Protein 1JNI (pdb70)

InterPro domains:
  IPR005591 Nitrate reductase cytochrome c-type subunit NapB [PF03892] (36-144)
  IPR005591 Nitrate reductase cytochrome c-type subunit NapB [PIRSF006105] (7-149)
  IPR005591 Nitrate reductase cytochrome c-type subunit NapB [PTHR38604] (4-149)
  IPR036280 Multiheme cytochrome superfamily [SSF48695] (39-147)

Organism: Haemophilus influenzae (strain ATCC 51907 / DSM 11121 / KW20 / Rd) (NCBI:txid71421)

B-factor: mean 26.85, std 13.95, range [12.39, 104.83]

CATH classification: 1.10.1130.10

Nearest PDB structures (foldseek):
  1jni-assembly1_A  TM=1.016E+00  e=2.115E-12  Haemophilus influenzae
  1ogy-assembly7_N  TM=7.960E-01  e=7.800E-04  Cereibacter sphaeroides

Radius of gyration: 11.8 Å; Cα contacts (8 Å, |Δi|>4): 67; chains: 1; bounding box: 32×24×25 Å

Secondary structure (P-SEA, 3-state):
cccccccccccccccccccccccccccccccccccccccccccccccccccccccccccccc

Foldseek 3Di:
DPDADPDDPVPFDADDPGGRVCCAQDPVRPVVNVHHHDDQVCAADPVSPGVPVGPVVVPHHD

Structure (mmCIF, N/CA/C/O backbone):
data_1JNI
#
_entry.id   1JNI
#
_cell.length_a   78.752
_cell.length_b   78.752
_cell.length_c   29.047
_cell.angle_alpha   90.00
_cell.angle_beta   90.00
_cell.angle_gamma   90.00
#
_symmetry.space_group_name_H-M   'P 4 21 2'
#
loop_
_entity.id
_entity.type
_entity.pdbx_description
1 polymer 'DIHEME CYTOCHROME C NAPB'
2 non-polymer 'HEME C'
3 water water
#
loop_
_atom_site.group_PDB
_atom_site.id
_atom_site.type_symbol
_atom_site.label_atom_id
_atom_site.label_alt_id
_atom_site.label_comp_id
_atom_site.label_asym_id
_atom_site.label_entity_id
_atom_site.label_seq_id
_atom_site.pdbx_PDB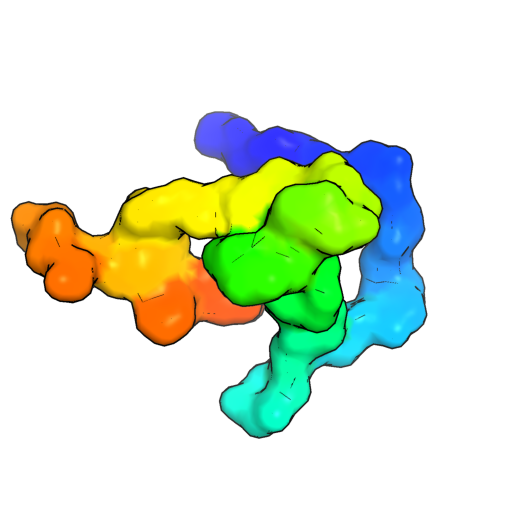_ins_code
_atom_site.Cartn_x
_atom_site.Cartn_y
_atom_site.Cartn_z
_atom_site.occupancy
_atom_site.B_iso_or_equiv
_atom_site.auth_seq_id
_atom_site.auth_comp_id
_atom_site.auth_asym_id
_atom_site.auth_atom_id
_atom_site.pdbx_PDB_model_num
ATOM 1 C C . ASN A 1 36 ? 4.283 28.738 -5.251 1.00 37.81 37 ASN A C 1
ATOM 2 O O . ASN A 1 36 ? 4.411 27.889 -4.346 1.00 40.43 37 ASN A O 1
ATOM 3 N N . GLN A 1 37 ? 5.332 29.377 -5.771 1.00 31.21 38 GLN A N 1
ATOM 4 C CA . GLN A 1 37 ? 6.632 28.992 -5.219 1.00 26.39 38 GLN A CA 1
ATOM 5 C C . GLN A 1 37 ? 6.771 29.383 -3.754 1.00 21.99 38 GLN A C 1
ATOM 6 O O . GLN A 1 37 ? 6.212 30.380 -3.278 1.00 25.67 38 GLN A O 1
ATOM 12 N N . PRO A 1 38 ? 7.551 28.610 -2.992 1.00 18.43 39 PRO A N 1
ATOM 13 C CA . PRO A 1 38 ? 7.939 28.970 -1.623 1.00 18.91 39 PRO A CA 1
ATOM 14 C C . PRO A 1 38 ? 8.762 30.251 -1.629 1.00 19.57 39 PRO A C 1
ATOM 15 O O . PRO A 1 38 ? 9.403 30.521 -2.636 1.00 19.84 39 PRO A O 1
ATOM 19 N N . PRO A 1 39 ? 8.696 31.059 -0.565 1.00 17.63 40 PRO A N 1
ATOM 20 C CA . PRO A 1 39 ? 9.524 32.277 -0.550 1.00 18.02 40 PRO A CA 1
ATOM 21 C C . PRO A 1 39 ? 11.005 31.950 -0.724 1.00 16.73 40 PRO A C 1
ATOM 22 O O . PRO A 1 39 ? 11.523 30.982 -0.186 1.00 18.24 40 PRO A O 1
ATOM 26 N N . MET A 1 40 ? 11.663 32.853 -1.456 1.00 18.38 41 MET A N 1
ATOM 27 C CA . MET A 1 40 ? 13.121 32.743 -1.596 1.00 17.67 41 MET A CA 1
ATOM 28 C C . MET A 1 40 ? 13.796 33.063 -0.273 1.00 19.71 41 MET A C 1
ATOM 29 O O . MET A 1 40 ? 13.296 33.776 0.594 1.00 18.67 41 MET A O 1
ATOM 34 N N . VAL A 1 41 ? 14.991 32.526 -0.100 1.00 17.53 42 VAL A N 1
ATOM 35 C CA . VAL A 1 41 ? 15.803 32.809 1.096 1.00 16.90 42 VAL A CA 1
ATOM 36 C C . VAL A 1 41 ? 16.595 34.106 0.893 1.00 17.44 42 VAL A C 1
ATOM 37 O O . VAL A 1 41 ? 17.375 34.157 -0.080 1.00 19.39 42 VAL A O 1
ATOM 41 N N . PRO A 1 42 ? 16.352 35.160 1.687 1.00 18.40 43 PRO A N 1
ATOM 42 C CA . PRO A 1 42 ? 16.984 36.447 1.418 1.00 18.94 43 PRO A CA 1
ATOM 43 C C . PRO A 1 42 ? 18.377 36.550 1.997 1.00 19.80 43 PRO A C 1
ATOM 44 O O . PRO A 1 42 ? 18.928 37.642 2.128 1.00 31.39 43 PRO A O 1
ATOM 48 N N . HIS A 1 43 ? 18.975 35.437 2.317 1.00 20.27 44 HIS A N 1
ATOM 49 C CA . HIS A 1 43 ? 20.312 35.430 2.876 1.00 19.11 44 HIS A CA 1
ATOM 50 C C . HIS A 1 43 ? 21.073 34.242 2.310 1.00 19.44 44 HIS A C 1
ATOM 51 O O . HIS A 1 43 ? 20.463 33.421 1.647 1.00 20.88 44 HIS A O 1
ATOM 58 N N . SER A 1 44 ? 22.358 34.152 2.551 1.00 21.96 45 SER A N 1
ATOM 59 C CA . SER A 1 44 ? 23.159 33.013 2.069 1.00 25.62 45 SER A CA 1
ATOM 60 C C . SER A 1 44 ? 22.847 31.708 2.797 1.00 24.89 45 SER A C 1
ATOM 61 O O . SER A 1 44 ? 22.562 31.736 4.007 1.00 22.94 45 SER A O 1
ATOM 64 N N . VAL A 1 45 ? 22.936 30.580 2.078 1.00 23.21 46 VAL A N 1
ATOM 65 C CA . VAL A 1 45 ? 22.702 29.270 2.680 1.00 24.51 46 VAL A CA 1
ATOM 66 C C . VAL A 1 45 ? 23.967 28.400 2.674 1.00 27.31 46 VAL A C 1
ATOM 67 O O . VAL A 1 45 ? 23.956 27.209 3.082 1.00 26.40 46 VAL A O 1
ATOM 71 N N . ALA A 1 46 ? 25.078 28.990 2.242 1.00 28.45 47 ALA A N 1
ATOM 72 C CA . ALA A 1 46 ? 26.364 28.321 2.073 1.00 30.34 47 ALA A CA 1
ATOM 73 C C . ALA A 1 46 ? 26.894 27.613 3.308 1.00 33.85 47 ALA A C 1
ATOM 74 O O . ALA A 1 46 ? 27.582 26.575 3.224 1.00 34.90 47 ALA A O 1
ATOM 76 N N . ASN A 1 47 ? 26.642 28.114 4.518 1.00 30.46 48 ASN A N 1
ATOM 77 C CA . ASN A 1 47 ? 27.145 27.587 5.760 1.00 32.10 48 ASN A CA 1
ATOM 78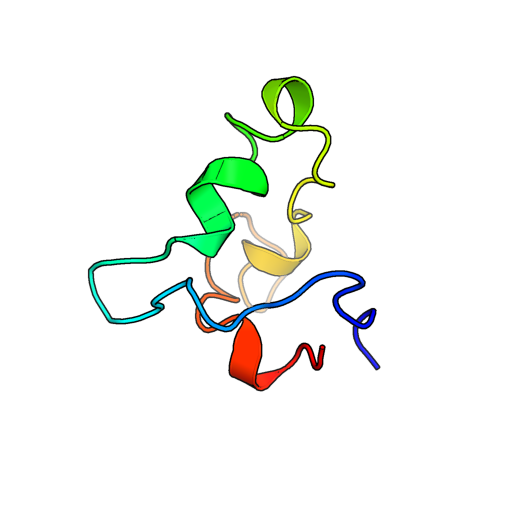 C C . ASN A 1 47 ? 26.238 26.580 6.489 1.00 29.13 48 ASN A C 1
ATOM 79 O O . ASN A 1 47 ? 26.605 26.131 7.588 1.00 26.94 48 ASN A O 1
ATOM 84 N N . TYR A 1 48 ? 25.080 26.217 5.938 1.00 23.73 49 TYR A N 1
ATOM 85 C CA . TYR A 1 48 ? 24.127 25.445 6.707 1.00 20.30 49 TYR A CA 1
ATOM 86 C C . TYR A 1 48 ? 23.800 24.067 6.110 1.00 20.19 49 TYR A C 1
ATOM 87 O O . TYR A 1 48 ? 23.223 23.897 5.046 1.00 25.03 49 TYR A O 1
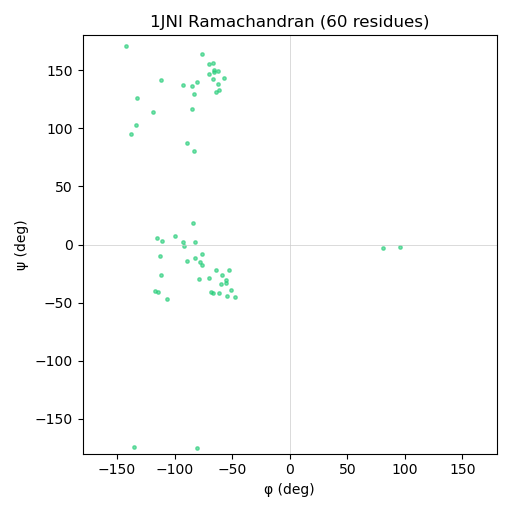ATOM 96 N N . GLN A 1 49 ? 24.227 23.048 6.876 1.00 19.19 50 GLN A N 1
ATOM 97 C CA . GLN A 1 49 ? 24.037 21.661 6.529 1.00 19.53 50 GLN A CA 1
ATOM 98 C C . GLN A 1 49 ? 22.651 21.144 6.867 1.00 19.36 50 GLN A C 1
ATOM 99 O O . GLN A 1 49 ? 22.098 21.485 7.949 1.00 19.51 50 GLN A O 1
ATOM 105 N N . VAL A 1 50 ? 22.067 20.337 5.993 1.00 20.69 51 VAL A N 1
ATOM 106 C CA . VAL A 1 50 ? 20.836 19.604 6.258 1.00 20.18 51 VAL A CA 1
ATOM 107 C C . VAL A 1 50 ? 20.915 18.118 5.820 1.00 19.17 51 VAL A C 1
ATOM 108 O O . VAL A 1 50 ? 20.796 17.800 4.613 1.00 21.32 51 VAL A O 1
ATOM 112 N N . THR A 1 51 ? 21.098 17.207 6.774 1.00 22.46 52 THR A N 1
ATOM 113 C CA . THR A 1 51 ? 21.300 15.773 6.587 1.00 20.95 52 THR A CA 1
ATOM 114 C C . THR A 1 51 ? 20.405 15.091 7.611 1.00 21.80 52 THR A C 1
ATOM 115 O O . THR A 1 51 ? 19.633 15.792 8.269 1.00 23.55 52 THR A O 1
ATOM 119 N N . LYS A 1 52 ? 20.540 13.768 7.679 1.00 22.28 53 LYS A N 1
ATOM 120 C CA . LYS A 1 52 ? 19.637 12.993 8.475 1.00 23.09 53 LYS A CA 1
ATOM 121 C C . LYS A 1 52 ? 19.552 13.466 9.926 1.00 22.64 53 LYS A C 1
ATOM 122 O O . LYS A 1 52 ? 18.422 13.552 10.454 1.00 24.91 53 LYS A O 1
ATOM 124 N N . ASN A 1 53 ? 20.688 13.763 10.562 1.00 21.38 54 ASN A N 1
ATOM 125 C CA . ASN A 1 53 ? 20.754 14.112 11.958 1.00 20.25 54 ASN A CA 1
ATOM 126 C C . ASN A 1 53 ? 21.122 15.565 12.264 1.00 19.76 54 ASN A C 1
ATOM 127 O O . ASN A 1 53 ? 21.278 15.882 13.442 1.00 24.00 54 ASN A O 1
ATOM 132 N N . VAL A 1 54 ? 21.281 16.397 11.243 1.00 19.00 55 VAL A N 1
ATOM 133 C CA . VAL A 1 54 ? 21.688 17.800 11.380 1.00 20.43 55 VAL A CA 1
ATOM 134 C C . VAL A 1 54 ? 20.788 18.693 10.552 1.00 18.64 55 VAL A C 1
ATOM 135 O O . VAL A 1 54 ? 20.670 18.395 9.341 1.00 21.73 55 VAL A O 1
ATOM 139 N N . ASN A 1 55 ? 20.178 19.712 11.159 1.00 18.66 56 ASN A N 1
ATOM 140 C CA . ASN A 1 55 ? 19.430 20.709 10.322 1.00 16.85 56 ASN A CA 1
ATOM 141 C C . ASN A 1 55 ? 19.743 22.111 10.865 1.00 16.00 56 ASN A C 1
ATOM 142 O O . ASN A 1 55 ? 19.135 22.581 11.793 1.00 16.42 56 ASN A O 1
ATOM 147 N N . GLN A 1 56 ? 20.720 22.769 10.274 1.00 16.37 57 GLN A N 1
ATOM 148 C CA . GLN A 1 56 ? 21.193 24.033 10.830 1.00 16.80 57 GLN A CA 1
ATOM 149 C C . GLN A 1 56 ? 20.229 25.173 10.522 1.00 16.33 57 GLN A C 1
ATOM 150 O O . GLN A 1 56 ? 20.211 26.186 11.246 1.00 17.36 57 GLN A O 1
ATOM 156 N N . CYS A 1 57 ? 19.322 25.031 9.561 1.00 14.75 58 CYS A N 1
ATOM 157 C CA . CYS A 1 57 ? 18.291 26.029 9.357 1.00 15.64 58 CYS A CA 1
ATOM 158 C C . CYS A 1 57 ? 17.395 26.226 10.613 1.00 14.32 58 CYS A C 1
ATOM 159 O O . CYS A 1 57 ? 16.948 27.338 10.917 1.00 15.36 58 CYS A O 1
ATOM 162 N N . LEU A 1 58 ? 17.176 25.120 11.347 1.00 15.65 59 LEU A N 1
ATOM 163 C CA . LEU A 1 58 ? 16.303 25.177 12.493 1.00 15.82 59 LEU A CA 1
ATOM 164 C C . LEU A 1 58 ? 16.956 25.851 13.695 1.00 14.49 59 LEU A C 1
ATOM 165 O O . LEU A 1 58 ? 16.277 26.119 14.682 1.00 17.22 59 LEU A O 1
ATOM 170 N N . ASN A 1 59 ? 18.248 26.151 13.629 1.00 15.14 60 ASN A N 1
ATOM 171 C CA . ASN A 1 59 ? 18.876 26.884 14.733 1.00 15.47 60 ASN A CA 1
ATOM 172 C C . ASN A 1 59 ? 18.264 28.271 14.858 1.00 15.43 60 ASN A C 1
ATOM 173 O O . ASN A 1 59 ? 18.379 28.889 15.927 1.00 17.25 60 ASN A O 1
ATOM 178 N N . CYS A 1 60 ? 17.648 28.778 13.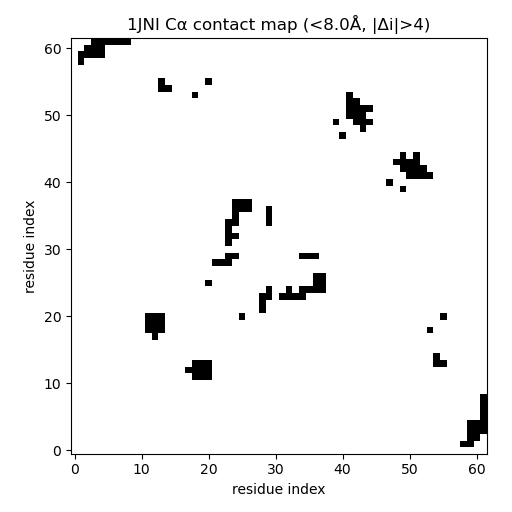788 1.00 14.19 61 CYS A N 1
ATOM 179 C CA . CYS A 1 60 ? 16.979 30.082 13.782 1.00 13.77 61 CYS A CA 1
ATOM 180 C C . CYS A 1 60 ? 15.471 29.955 13.516 1.00 13.73 61 CYS A C 1
ATOM 181 O O . CYS A 1 60 ? 14.736 30.712 14.169 1.00 15.24 61 CYS A O 1
ATOM 184 N N . HIS A 1 61 ? 15.041 29.078 12.603 1.00 13.68 62 HIS A N 1
ATOM 185 C CA . HIS A 1 61 ? 13.657 29.041 12.158 1.00 13.68 62 HIS A CA 1
ATOM 186 C C . HIS A 1 61 ? 12.796 28.088 12.941 1.00 13.87 62 HIS A C 1
ATOM 187 O O . HIS A 1 61 ? 11.595 28.032 12.681 1.00 16.12 62 HIS A O 1
ATOM 194 N N . SER A 1 62 ? 13.341 27.361 13.914 1.00 14.31 63 SER A N 1
ATOM 195 C CA . SER A 1 62 ? 12.463 26.536 14.739 1.00 15.88 63 SER A CA 1
ATOM 196 C C . SER A 1 62 ? 11.534 27.378 15.590 1.00 14.52 63 SER A C 1
ATOM 197 O O . SER A 1 62 ? 11.823 28.562 15.911 1.00 15.97 63 SER A O 1
ATOM 200 N N . PRO A 1 63 ? 10.400 26.832 16.016 1.00 16.15 64 PRO A N 1
ATOM 201 C CA . PRO A 1 63 ? 9.510 27.533 16.967 1.00 19.01 64 PRO A CA 1
ATOM 202 C C . PRO A 1 63 ? 10.257 28.030 18.201 1.00 18.18 64 PRO A C 1
ATOM 203 O O . PRO A 1 63 ? 9.994 29.119 18.686 1.00 20.60 64 PRO A O 1
ATOM 207 N N . GLU A 1 64 ? 11.206 27.250 18.727 1.00 17.06 65 GLU A N 1
ATOM 208 C CA . GLU A 1 64 ? 11.855 27.717 19.952 1.00 18.11 65 GLU A CA 1
ATOM 209 C C . GLU A 1 64 ? 12.895 28.777 19.768 1.00 16.63 65 GLU A C 1
ATOM 210 O O . GLU A 1 64 ? 13.204 29.432 20.766 1.00 17.82 65 GLU A O 1
ATOM 216 N N . ASN A 1 65 ? 13.421 29.048 18.577 1.00 17.58 66 ASN A N 1
ATOM 217 C CA . ASN A 1 65 ? 14.489 30.009 18.335 1.00 16.35 66 ASN A CA 1
ATOM 218 C C . ASN A 1 65 ? 14.021 31.233 17.522 1.00 16.11 66 ASN A C 1
ATOM 219 O O . ASN A 1 65 ? 14.801 32.172 17.398 1.00 18.74 66 ASN A O 1
ATOM 224 N N . SER A 1 66 ? 12.805 31.220 16.962 1.00 15.77 67 SER A N 1
ATOM 225 C CA . SER A 1 66 ? 12.396 32.267 16.048 1.00 15.73 67 SER A CA 1
ATOM 226 C C . SER A 1 66 ? 12.385 33.647 16.706 1.00 17.37 67 SER A C 1
ATOM 227 O O . SER A 1 66 ? 12.783 34.656 16.096 1.00 19.28 67 SER A O 1
ATOM 232 N N . ARG A 1 67 ? 11.900 33.756 17.932 1.00 19.15 68 ARG A N 1
ATOM 233 C CA . ARG A 1 67 ? 11.800 35.101 18.521 1.00 21.98 68 ARG A CA 1
ATOM 234 C C . ARG A 1 67 ? 13.162 35.726 18.763 1.00 25.87 68 ARG A C 1
ATOM 235 O O . ARG A 1 67 ? 13.488 36.899 18.567 1.00 26.90 68 ARG A O 1
ATOM 237 N N . LEU A 1 68 ? 14.067 34.882 19.249 1.00 20.95 69 LEU A N 1
ATOM 238 C CA . LEU A 1 68 ? 15.409 35.259 19.589 1.00 26.19 69 LEU A CA 1
ATOM 239 C C . LEU A 1 68 ? 16.220 35.614 18.357 1.00 22.76 69 LEU A C 1
ATOM 240 O O . LEU A 1 68 ? 16.982 36.556 18.336 1.00 25.76 69 LEU A O 1
ATOM 245 N N . SER A 1 69 ? 16.076 34.872 17.264 1.00 19.10 70 SER A N 1
ATOM 246 C CA . SER A 1 69 ? 16.904 35.114 16.068 1.00 17.90 70 SER A CA 1
ATOM 247 C C . SER A 1 69 ? 16.314 36.116 15.106 1.00 17.35 70 SER A C 1
ATOM 248 O O . SER A 1 69 ? 17.008 36.575 14.198 1.00 20.66 70 SER A O 1
ATOM 251 N N . GLY A 1 70 ? 15.041 36.453 15.246 1.00 18.60 71 GLY A N 1
ATOM 252 C CA . GLY A 1 70 ? 14.409 37.282 14.216 1.00 18.66 71 GLY A CA 1
ATOM 253 C C . GLY A 1 70 ? 13.934 36.588 12.984 1.00 17.43 71 GLY A C 1
ATOM 254 O O . GLY A 1 70 ? 13.294 37.119 12.082 1.00 21.93 71 GLY A O 1
ATOM 255 N N . ALA A 1 71 ? 14.166 35.281 12.871 1.00 18.07 72 ALA A N 1
ATOM 256 C CA . ALA A 1 71 ? 13.805 34.488 11.710 1.00 17.48 72 ALA A CA 1
ATOM 257 C C . ALA A 1 71 ? 12.370 34.039 11.808 1.00 16.48 72 ALA A C 1
ATOM 258 O O . ALA A 1 71 ? 11.952 33.557 12.845 1.00 24.24 72 ALA A O 1
ATOM 260 N N . THR A 1 72 ? 11.621 34.121 10.720 1.00 16.00 73 THR A N 1
ATOM 261 C CA . THR A 1 72 ? 10.220 33.688 10.709 1.00 16.48 73 THR A CA 1
ATOM 262 C C . THR A 1 72 ? 10.129 32.215 11.026 1.00 14.85 73 THR A C 1
ATOM 263 O O . THR A 1 72 ? 10.882 31.408 10.443 1.00 15.04 73 THR A O 1
ATOM 267 N N . ARG A 1 73 ? 9.219 31.894 11.936 1.00 17.30 74 ARG A N 1
ATOM 268 C CA . ARG A 1 73 ? 9.061 30.511 12.308 1.00 18.70 74 ARG A CA 1
ATOM 269 C C . ARG A 1 73 ? 8.526 29.653 11.171 1.00 15.23 74 ARG A C 1
ATOM 270 O O . ARG A 1 73 ? 7.625 30.141 10.459 1.00 17.38 74 ARG A O 1
ATOM 278 N N . ILE A 1 74 ? 9.003 28.414 11.034 1.00 16.16 75 ILE A N 1
ATOM 279 C CA . ILE A 1 74 ? 8.318 27.517 10.101 1.00 16.26 75 ILE A CA 1
ATOM 280 C C . ILE A 1 74 ? 6.904 27.281 10.635 1.00 18.07 75 ILE A C 1
ATOM 281 O O . ILE A 1 74 ? 6.684 26.999 11.804 1.00 18.56 75 ILE A O 1
ATOM 286 N N . SER A 1 75 ? 5.927 27.426 9.755 1.00 18.60 76 SER A N 1
ATOM 287 C CA . SER A 1 75 ? 4.508 27.300 10.074 1.00 21.93 76 SER A CA 1
ATOM 288 C C . SER A 1 75 ? 4.032 25.864 10.249 1.00 18.39 76 SER A C 1
ATOM 289 O O . SER A 1 75 ? 4.761 24.944 9.831 1.00 19.88 76 SER A O 1
ATOM 294 N N . PRO A 1 76 ? 2.878 25.660 10.845 1.00 18.61 77 PRO A N 1
ATOM 295 C CA . PRO A 1 76 ? 2.329 24.281 10.932 1.00 19.22 77 PRO A CA 1
ATOM 296 C C . PRO A 1 76 ? 2.236 23.511 9.617 1.00 16.93 77 PRO A C 1
ATOM 297 O O . PRO A 1 76 ? 2.221 22.279 9.640 1.00 18.83 77 PRO A O 1
ATOM 301 N N . THR A 1 77 ? 2.211 24.164 8.445 1.00 18.63 78 THR A N 1
ATOM 302 C CA . THR A 1 77 ? 2.258 23.448 7.179 1.00 20.05 78 THR A CA 1
ATOM 303 C C . THR A 1 77 ? 3.536 22.582 7.046 1.00 17.57 78 THR A C 1
ATOM 304 O O . THR A 1 77 ? 3.462 21.588 6.318 1.00 21.08 78 THR A O 1
ATOM 308 N N . HIS A 1 78 ? 4.626 22.924 7.706 1.00 17.38 79 HIS A N 1
ATOM 309 C CA . HIS A 1 78 ? 5.898 22.202 7.702 1.00 18.09 79 HIS A CA 1
ATOM 310 C C . HIS A 1 78 ? 5.934 21.002 8.683 1.00 18.95 79 HIS A C 1
ATOM 311 O O . HIS A 1 78 ? 6.820 20.171 8.606 1.00 20.32 79 HIS A O 1
ATOM 318 N N . PHE A 1 79 ? 4.937 20.893 9.575 1.00 19.34 80 PHE A N 1
ATOM 319 C CA . PHE A 1 79 ? 4.796 19.820 10.559 1.00 19.86 80 PHE A CA 1
ATOM 320 C C . PHE A 1 79 ? 3.629 18.862 10.330 1.00 21.07 80 PHE A C 1
ATOM 321 O O . PHE A 1 79 ? 3.637 17.716 10.761 1.00 23.49 80 PHE A O 1
ATOM 329 N N . MET A 1 80 ? 2.559 19.320 9.659 1.00 20.63 81 MET A N 1
ATOM 330 C CA . MET A 1 80 ? 1.373 18.516 9.436 1.00 20.49 81 MET A CA 1
ATOM 331 C C . MET A 1 80 ? 1.533 17.299 8.544 1.00 22.96 81 MET A C 1
ATOM 332 O O . MET A 1 80 ? 2.349 17.265 7.608 1.00 23.71 81 MET A O 1
ATOM 337 N N . ASP A 1 81 ? 0.721 16.294 8.887 1.00 25.42 82 ASP A N 1
ATOM 338 C CA . ASP A 1 81 ? 0.656 15.129 8.000 1.00 26.17 82 ASP A CA 1
ATOM 339 C C . ASP A 1 81 ? -0.261 15.406 6.810 1.00 24.15 82 ASP A C 1
ATOM 340 O O . ASP A 1 81 ? -0.759 16.513 6.665 1.00 22.96 82 ASP A O 1
ATOM 345 N N . ARG A 1 82 ? -0.476 14.370 5.992 1.00 26.85 83 ARG A N 1
ATOM 346 C CA . ARG A 1 82 ? -1.296 14.465 4.780 1.00 26.77 83 ARG A CA 1
ATOM 347 C C . ARG A 1 82 ? -2.705 14.994 5.036 1.00 25.78 83 ARG A C 1
ATOM 348 O O . ARG A 1 82 ? -3.270 15.643 4.127 1.00 27.17 83 ARG A O 1
ATOM 350 N N . ASP A 1 83 ? -3.299 14.754 6.203 1.00 24.92 84 ASP A N 1
ATOM 351 C CA . ASP A 1 83 ? -4.663 15.186 6.503 1.00 23.33 84 ASP A CA 1
ATOM 352 C C . ASP A 1 83 ? -4.721 16.463 7.339 1.00 20.99 84 ASP A C 1
ATOM 353 O O . ASP A 1 83 ? -5.799 16.878 7.824 1.00 25.64 84 ASP A O 1
ATOM 358 N N . GLY A 1 84 ? -3.596 17.133 7.578 1.00 20.19 85 GLY A N 1
ATOM 359 C CA . GLY A 1 84 ? -3.621 18.342 8.414 1.00 17.65 85 GLY A CA 1
ATOM 360 C C . GLY A 1 84 ? -3.289 18.154 9.881 1.00 15.76 85 GLY A C 1
ATOM 361 O O . GLY A 1 84 ? -3.299 19.121 10.652 1.00 18.87 85 GLY A O 1
ATOM 362 N N . LYS A 1 85 ? -3.043 16.931 10.329 1.00 21.49 86 LYS A N 1
ATOM 363 C CA . LYS A 1 85 ? -2.836 16.651 11.743 1.00 23.29 86 LYS A CA 1
ATOM 364 C C . LYS A 1 85 ? -1.382 16.941 12.124 1.00 22.75 86 L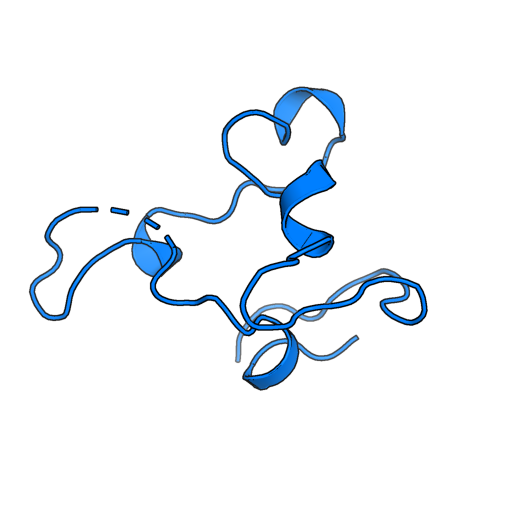YS A C 1
ATOM 365 O O . LYS A 1 85 ? -0.439 16.516 11.473 1.00 24.07 86 LYS A O 1
ATOM 367 N N . VAL A 1 86 ? -1.254 17.724 13.195 1.00 23.86 87 VAL A N 1
ATOM 368 C CA . VAL A 1 86 ? 0.059 18.176 13.649 1.00 30.92 87 VAL A CA 1
ATOM 369 C C . VAL A 1 86 ? 0.456 17.470 14.923 1.00 36.55 87 VAL A C 1
ATOM 370 O O . VAL A 1 86 ? -0.383 17.388 15.808 1.00 46.45 87 VAL A O 1
ATOM 374 C C . SER A 1 91 ? 9.139 17.294 12.575 1.00 28.36 92 SER A C 1
ATOM 375 O O . SER A 1 91 ? 7.9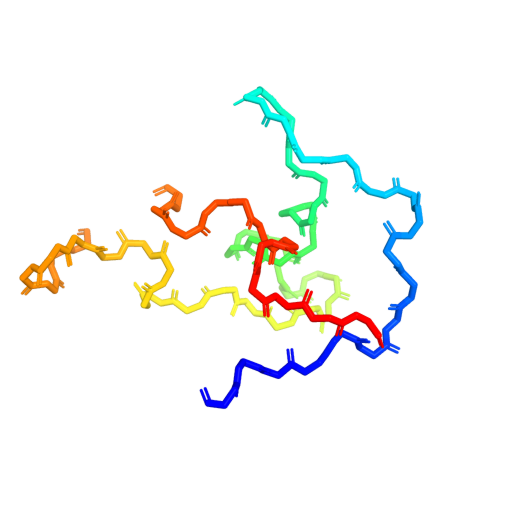80 17.012 12.242 1.00 35.19 92 SER A O 1
ATOM 376 N N . PRO A 1 92 ? 9.694 18.329 11.948 1.00 27.74 93 PRO A N 1
ATOM 377 C CA . PRO A 1 92 ? 9.017 18.830 10.748 1.00 27.46 93 PRO A CA 1
ATOM 378 C C . PRO A 1 92 ? 8.954 17.786 9.633 1.00 26.13 93 PRO A C 1
ATOM 379 O O . PRO A 1 92 ? 9.982 17.132 9.434 1.00 31.08 93 PRO A O 1
ATOM 383 N N . ARG A 1 93 ? 7.879 17.598 8.902 1.00 25.76 94 ARG A N 1
ATOM 384 C CA . ARG A 1 93 ? 7.801 16.721 7.732 1.00 24.03 94 ARG A CA 1
ATOM 385 C C . ARG A 1 93 ? 8.403 17.373 6.496 1.00 27.01 94 ARG A C 1
ATOM 386 O O . ARG A 1 93 ? 8.903 16.721 5.577 1.00 29.40 94 ARG A O 1
ATOM 388 N N . ARG A 1 94 ? 8.333 18.695 6.445 1.00 22.30 95 ARG A N 1
ATOM 389 C CA . ARG A 1 94 ? 9.057 19.467 5.405 1.00 22.38 95 ARG A CA 1
ATOM 390 C C . ARG A 1 94 ? 10.448 19.763 6.003 1.00 21.31 95 ARG A C 1
ATOM 391 O O . ARG A 1 94 ? 10.552 20.795 6.668 1.00 21.61 95 ARG A O 1
ATOM 399 N N . TYR A 1 95 ? 11.401 18.860 5.826 1.00 22.52 96 TYR A N 1
ATOM 400 C CA . TYR A 1 95 ? 12.668 18.828 6.541 1.00 20.45 96 TYR A CA 1
ATOM 401 C C . TYR A 1 95 ? 13.856 19.253 5.693 1.00 18.47 96 TYR A C 1
ATOM 402 O O . TYR A 1 95 ? 14.679 20.032 6.138 1.00 18.12 96 TYR A O 1
ATOM 411 N N . PHE A 1 96 ? 13.924 18.705 4.475 1.00 18.80 97 PHE A N 1
ATOM 412 C CA . PHE A 1 96 ? 15.043 19.039 3.603 1.00 20.26 97 PHE A CA 1
ATOM 413 C C . PHE A 1 96 ? 14.726 20.354 2.905 1.00 21.10 97 PHE A C 1
ATOM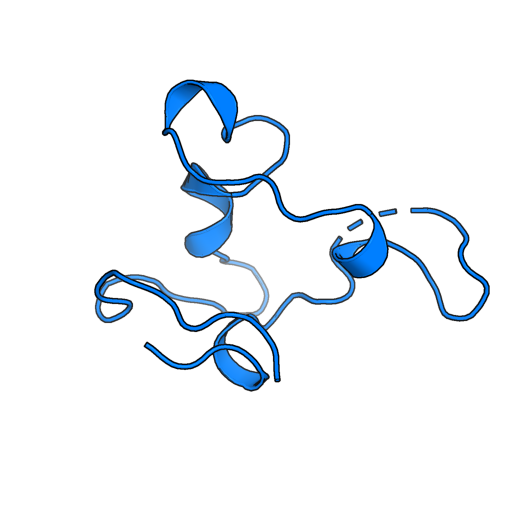 414 O O . PHE A 1 96 ? 14.299 20.338 1.743 1.00 21.45 97 PHE A O 1
ATOM 422 N N . CYS A 1 97 ? 14.927 21.473 3.578 1.00 17.98 98 CYS A N 1
ATOM 423 C CA . CYS A 1 97 ? 14.590 22.849 3.236 1.00 16.76 98 CYS A CA 1
ATOM 424 C C . CY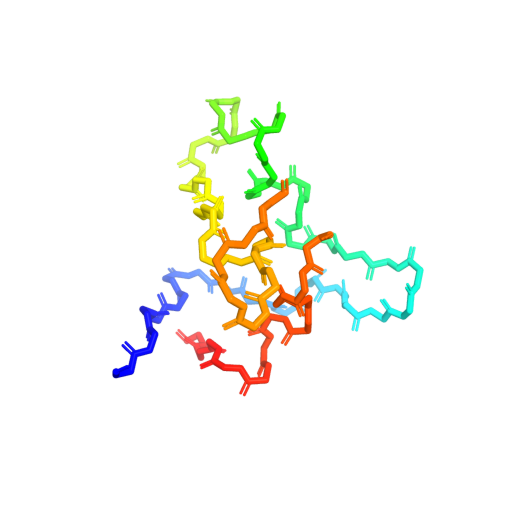S A 1 97 ? 14.974 23.280 1.818 1.00 17.65 98 CYS A C 1
ATOM 425 O O . CYS A 1 97 ? 14.194 23.938 1.114 1.00 19.10 98 CYS A O 1
ATOM 428 N N . LEU A 1 98 ? 16.187 22.952 1.377 1.00 20.59 99 LEU A N 1
ATOM 429 C CA . LEU A 1 98 ? 16.698 23.411 0.064 1.00 23.18 99 LEU A CA 1
ATOM 430 C C . LEU A 1 98 ? 16.230 22.575 -1.102 1.00 24.10 99 LEU A C 1
ATOM 431 O O . LEU A 1 98 ? 16.587 22.817 -2.285 1.00 27.53 99 LEU A O 1
ATOM 436 N N . GLN A 1 99 ? 15.399 21.563 -0.881 1.00 21.95 100 GLN A N 1
ATOM 437 C CA . GLN A 1 99 ? 14.724 20.870 -1.986 1.00 23.77 100 GLN A CA 1
ATOM 438 C C . GLN A 1 99 ? 13.675 21.826 -2.578 1.00 21.72 100 GLN A C 1
ATOM 439 O O . GLN A 1 99 ? 13.311 21.692 -3.752 1.00 22.74 100 GLN A O 1
ATOM 445 N N . CYS A 1 100 ? 13.123 22.747 -1.790 1.00 19.90 101 CYS A N 1
ATOM 446 C CA . CYS A 1 100 ? 12.044 23.659 -2.173 1.00 18.41 101 CYS A CA 1
ATOM 447 C C . CYS A 1 100 ? 12.421 25.122 -2.212 1.00 18.50 101 CYS A C 1
ATOM 448 O O . CYS A 1 100 ? 11.944 25.841 -3.084 1.00 24.00 101 CYS A O 1
ATOM 451 N N . HIS A 1 101 ? 13.223 25.620 -1.243 1.00 16.20 102 HIS A N 1
ATOM 452 C CA . HIS A 1 101 ? 13.553 27.048 -1.145 1.00 16.56 102 HIS A CA 1
ATOM 453 C C . HIS A 1 101 ? 14.852 27.354 -1.898 1.00 17.38 102 HIS A C 1
ATOM 454 O O . HIS A 1 101 ? 15.833 26.627 -1.748 1.00 20.40 102 HIS A O 1
ATOM 461 N N . VAL A 1 102 ? 14.883 28.454 -2.641 1.00 17.68 103 VAL A N 1
ATOM 462 C CA . VAL A 1 102 ? 16.092 28.861 -3.373 1.00 18.67 103 VAL A CA 1
ATOM 463 C C . VAL A 1 102 ? 16.634 30.139 -2.748 1.00 19.28 103 VAL A C 1
ATOM 464 O O . VAL A 1 102 ? 15.844 31.037 -2.430 1.00 17.86 103 VAL A O 1
ATOM 468 N N . SER A 1 103 ? 17.957 30.273 -2.640 1.00 20.20 104 SER A N 1
ATOM 469 C CA . SER A 1 103 ? 18.472 31.567 -2.135 1.00 21.54 104 SER A CA 1
ATOM 470 C C . SER A 1 103 ? 18.602 32.605 -3.218 1.00 26.33 104 SER A C 1
ATOM 471 O O . SER A 1 103 ? 18.325 33.789 -2.798 1.00 26.94 104 SER A O 1
#

Solvent-accessible surface area: 4862 Å² total

GO terms:
  GO:0060090 molecular adaptor activity (F, EXP)

Sequence (62 aa):
QPPMVPHSVANYQVTKNVNQCLNCHSPENSRLSGATRISPTHFMDRDGKVPRRYFCLQCHVS